Protein AF-A0AAF0Q1H0-F1 (afdb_monomer_lite)

Foldseek 3Di:
DCVVVVVVVVVVVVVVLVVLVVCLVCLVVVLVVQCVVCPVNDDPVVSVVVNVVSVVVVVVVVVVVVVVVVVVVVVVVVVVVVVVVVVVD

Structure (mmCIF, N/CA/C/O backbone):
data_AF-A0AAF0Q1H0-F1
#
_entry.id   AF-A0AAF0Q1H0-F1
#
loop_
_atom_site.group_PDB
_atom_site.id
_atom_site.type_symbol
_atom_site.label_atom_id
_atom_site.label_alt_id
_atom_site.label_comp_id
_atom_site.label_asym_id
_atom_site.label_entity_id
_atom_site.label_seq_id
_atom_site.pdbx_PDB_ins_code
_atom_site.Cartn_x
_atom_site.Cartn_y
_atom_site.Cartn_z
_atom_site.occupancy
_atom_site.B_iso_or_equiv
_atom_site.auth_seq_id
_atom_site.auth_comp_id
_atom_site.auth_asym_id
_atom_site.auth_atom_id
_atom_site.pdbx_PDB_model_num
ATOM 1 N N . MET A 1 1 ? 9.181 -22.001 -24.728 1.00 45.84 1 MET A N 1
ATOM 2 C CA . MET A 1 1 ? 8.452 -20.716 -24.817 1.00 45.84 1 MET A CA 1
ATOM 3 C C . MET A 1 1 ? 7.392 -20.696 -23.720 1.00 45.84 1 MET A C 1
ATOM 5 O O . MET A 1 1 ? 6.390 -21.373 -23.867 1.00 45.84 1 MET A O 1
ATOM 9 N N . ASN A 1 2 ? 7.634 -20.003 -22.602 1.00 54.69 2 ASN A N 1
ATOM 10 C CA . ASN A 1 2 ? 6.712 -19.922 -21.449 1.00 54.69 2 ASN A CA 1
ATOM 11 C C . ASN A 1 2 ? 5.992 -18.559 -21.385 1.00 54.69 2 ASN A C 1
ATOM 13 O O . ASN A 1 2 ? 5.700 -18.038 -20.315 1.00 54.69 2 ASN A O 1
ATOM 17 N N . THR A 1 3 ? 5.711 -17.967 -22.545 1.00 61.16 3 THR A N 1
ATOM 18 C CA . THR A 1 3 ? 5.241 -16.579 -22.684 1.00 61.16 3 THR A CA 1
ATOM 19 C C . THR A 1 3 ? 3.833 -16.336 -22.134 1.00 61.16 3 THR A C 1
ATOM 21 O O . THR A 1 3 ? 3.491 -15.198 -21.823 1.00 61.16 3 THR A O 1
ATOM 24 N N . GLU A 1 4 ? 3.005 -17.373 -21.992 1.00 58.88 4 GLU A N 1
ATOM 25 C CA . GLU A 1 4 ? 1.668 -17.250 -21.394 1.00 58.88 4 GLU A CA 1
ATOM 26 C C . GLU A 1 4 ? 1.700 -17.228 -19.864 1.00 58.88 4 GLU A C 1
ATOM 28 O O . GLU A 1 4 ? 0.996 -16.422 -19.255 1.00 58.88 4 GLU A O 1
ATOM 33 N N . LYS A 1 5 ? 2.562 -18.050 -19.247 1.00 62.22 5 LYS A N 1
ATOM 34 C CA . LYS A 1 5 ? 2.721 -18.107 -17.785 1.00 62.22 5 LYS A CA 1
ATOM 35 C C . LYS A 1 5 ? 3.240 -16.777 -17.234 1.00 62.22 5 LYS A C 1
ATOM 37 O O . LYS A 1 5 ? 2.696 -16.270 -16.251 1.00 62.22 5 LYS A O 1
ATOM 42 N N . ASP A 1 6 ? 4.205 -16.170 -17.923 1.00 60.25 6 ASP A N 1
ATOM 43 C CA . ASP A 1 6 ? 4.760 -14.866 -17.545 1.00 60.25 6 ASP A CA 1
ATOM 44 C C . ASP A 1 6 ? 3.705 -13.748 -17.622 1.00 60.25 6 ASP A C 1
ATOM 46 O O . ASP A 1 6 ? 3.555 -12.971 -16.679 1.00 60.25 6 ASP A O 1
ATOM 50 N N . LYS A 1 7 ? 2.868 -13.726 -18.671 1.00 64.88 7 LYS A N 1
ATOM 51 C CA . LYS A 1 7 ? 1.771 -12.746 -18.806 1.00 64.88 7 LYS A CA 1
ATOM 52 C C . LYS A 1 7 ? 0.697 -12.892 -17.724 1.00 64.88 7 LYS A C 1
ATOM 54 O O . LYS A 1 7 ? 0.107 -11.897 -17.300 1.00 64.88 7 LYS A O 1
ATOM 59 N N . THR A 1 8 ? 0.396 -14.116 -17.286 1.00 63.88 8 THR A N 1
ATOM 60 C CA . THR A 1 8 ? -0.570 -14.345 -16.197 1.00 63.88 8 THR A CA 1
ATOM 61 C C . THR A 1 8 ? -0.041 -13.905 -14.831 1.00 63.88 8 THR A C 1
ATOM 63 O O . THR A 1 8 ? -0.806 -13.355 -14.037 1.00 63.88 8 THR A O 1
ATOM 66 N N . LEU A 1 9 ? 1.259 -14.086 -14.579 1.00 63.38 9 LEU A N 1
ATOM 67 C CA . LEU A 1 9 ? 1.941 -13.614 -13.369 1.00 63.38 9 LEU A CA 1
ATOM 68 C C . LEU A 1 9 ? 1.999 -12.083 -13.309 1.00 63.38 9 LEU A C 1
ATOM 70 O O . LEU A 1 9 ? 1.731 -11.489 -12.269 1.00 63.38 9 LEU A O 1
ATOM 74 N N . GLU A 1 10 ? 2.268 -11.432 -14.436 1.00 67.44 10 GLU A N 1
ATOM 75 C CA . GLU A 1 10 ? 2.319 -9.971 -14.517 1.00 67.44 10 GLU A CA 1
ATOM 76 C C . GLU A 1 10 ? 0.941 -9.330 -14.260 1.00 67.44 10 GLU A C 1
ATOM 78 O O . GLU A 1 10 ? 0.811 -8.363 -13.503 1.00 67.44 10 GLU A O 1
ATOM 83 N N . LYS A 1 11 ? -0.130 -9.919 -14.813 1.00 71.31 11 LYS A N 1
ATOM 84 C CA . LYS A 1 11 ? -1.507 -9.478 -14.541 1.00 71.31 11 LYS A CA 1
ATOM 85 C C . LYS A 1 11 ? -1.892 -9.656 -13.075 1.00 71.31 11 LYS A C 1
ATOM 87 O O . LYS A 1 11 ? -2.487 -8.749 -12.496 1.00 71.31 11 LYS A O 1
ATOM 92 N N . SER A 1 12 ? -1.582 -10.799 -12.461 1.00 71.81 12 SER A N 1
ATOM 93 C CA . SER A 1 12 ? -1.939 -11.049 -11.058 1.00 71.81 12 SER A CA 1
ATOM 94 C C . SER A 1 12 ? -1.225 -10.078 -10.114 1.00 71.81 12 SER A C 1
ATOM 96 O O . SER A 1 12 ? -1.857 -9.531 -9.210 1.00 71.81 12 SER A O 1
ATOM 98 N N . GLN A 1 13 ? 0.042 -9.759 -10.388 1.00 73.88 13 GLN A N 1
ATOM 99 C CA . GLN A 1 13 ? 0.793 -8.725 -9.676 1.00 73.88 13 GLN A CA 1
ATOM 100 C C . GLN A 1 13 ? 0.165 -7.335 -9.843 1.00 73.88 13 GLN A C 1
ATOM 102 O O . GLN A 1 13 ? -0.037 -6.633 -8.852 1.00 73.88 13 GLN A O 1
ATOM 107 N N . GLN A 1 14 ? -0.237 -6.947 -11.059 1.00 77.94 14 GLN A N 1
ATOM 108 C CA . GLN A 1 14 ? -0.958 -5.685 -11.284 1.00 77.94 14 GLN A CA 1
ATOM 109 C C . GLN A 1 14 ? -2.300 -5.626 -10.542 1.00 77.94 14 GLN A C 1
ATOM 111 O O . GLN A 1 14 ? -2.662 -4.582 -9.992 1.00 77.94 14 GLN A O 1
ATOM 116 N N . HIS A 1 15 ? -3.045 -6.731 -10.501 1.00 79.50 15 HIS A N 1
ATOM 117 C CA . HIS A 1 15 ? -4.293 -6.813 -9.745 1.00 79.50 15 HIS A CA 1
ATOM 118 C C . HIS A 1 15 ? -4.059 -6.664 -8.236 1.00 79.50 15 HIS A C 1
ATOM 120 O O . HIS A 1 15 ? -4.811 -5.937 -7.583 1.00 79.50 15 HIS A O 1
ATOM 126 N N . LEU A 1 16 ? -3.003 -7.278 -7.694 1.00 76.50 16 LEU A N 1
ATOM 127 C CA . LEU A 1 16 ? -2.607 -7.146 -6.287 1.00 76.50 16 LEU A CA 1
ATOM 128 C C . LEU A 1 16 ? -2.220 -5.702 -5.937 1.00 76.50 16 LEU A C 1
ATOM 130 O O . LEU A 1 16 ? -2.775 -5.138 -4.993 1.00 76.50 16 LEU A O 1
ATOM 134 N N . LEU A 1 17 ? -1.374 -5.074 -6.758 1.00 73.38 17 LEU A N 1
ATOM 135 C CA . LEU A 1 17 ? -0.991 -3.659 -6.652 1.00 73.38 17 LEU A CA 1
ATOM 136 C C . LEU A 1 17 ? -2.218 -2.740 -6.643 1.00 73.38 17 LEU A C 1
ATOM 138 O O . LEU A 1 17 ? -2.371 -1.845 -5.806 1.00 73.38 17 LEU A O 1
ATOM 142 N N . ARG A 1 18 ? -3.142 -2.967 -7.582 1.00 81.25 18 ARG A N 1
ATOM 143 C CA . ARG A 1 18 ? -4.374 -2.182 -7.694 1.00 81.25 18 ARG A CA 1
ATOM 144 C C . ARG A 1 18 ? -5.275 -2.367 -6.476 1.00 81.25 18 ARG A C 1
ATOM 146 O O . ARG A 1 18 ? -5.829 -1.384 -5.982 1.00 81.25 18 ARG A O 1
ATOM 153 N N . ALA A 1 19 ? -5.405 -3.594 -5.978 1.00 82.81 19 ALA A N 1
ATOM 154 C CA . ALA A 1 19 ? -6.182 -3.892 -4.782 1.00 82.81 19 ALA A CA 1
ATOM 155 C C . ALA A 1 19 ? -5.579 -3.228 -3.532 1.00 82.81 19 ALA A C 1
ATOM 157 O O . ALA A 1 19 ? -6.319 -2.644 -2.740 1.00 82.81 19 ALA A O 1
ATOM 158 N N . ALA A 1 20 ? -4.252 -3.252 -3.378 1.00 78.88 20 ALA A N 1
ATOM 159 C CA . ALA A 1 20 ? -3.546 -2.584 -2.285 1.00 78.88 20 ALA A CA 1
ATOM 160 C C . ALA A 1 20 ? -3.748 -1.058 -2.320 1.00 78.88 20 ALA A C 1
ATOM 162 O O . ALA A 1 20 ? -4.125 -0.452 -1.312 1.00 78.88 20 ALA A O 1
ATOM 163 N N . MET A 1 21 ? -3.608 -0.435 -3.497 1.00 81.56 21 MET A N 1
ATOM 164 C CA . MET A 1 21 ? -3.879 0.997 -3.676 1.00 81.56 21 MET A CA 1
ATOM 165 C C . MET A 1 21 ? -5.323 1.373 -3.323 1.00 81.56 21 MET A C 1
ATOM 167 O O . MET A 1 21 ? -5.550 2.390 -2.663 1.00 81.56 21 MET A O 1
ATOM 171 N N . LEU A 1 22 ? -6.298 0.562 -3.746 1.00 84.62 22 LEU A N 1
ATOM 172 C CA . LEU A 1 22 ? -7.708 0.780 -3.424 1.00 84.62 22 LEU A CA 1
ATOM 173 C C . LEU A 1 22 ? -7.966 0.642 -1.920 1.00 84.62 22 LEU A C 1
ATOM 175 O O . LEU A 1 22 ? -8.579 1.537 -1.340 1.00 84.62 22 LEU A O 1
ATOM 179 N N . LYS A 1 23 ? -7.440 -0.405 -1.269 1.00 83.88 23 LYS A N 1
ATOM 180 C CA . LYS A 1 23 ? -7.564 -0.589 0.188 1.00 83.88 23 LYS A CA 1
ATOM 181 C C . LYS A 1 23 ? -7.071 0.628 0.961 1.00 83.88 23 LYS A C 1
ATOM 183 O O . LYS A 1 23 ? -7.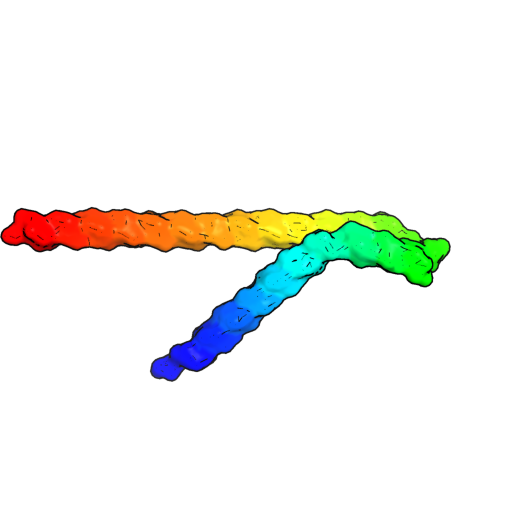756 1.061 1.877 1.00 83.88 23 LYS A O 1
ATOM 188 N N . LYS A 1 24 ? -5.951 1.237 0.559 1.00 77.31 24 LYS A N 1
ATOM 189 C CA . LYS A 1 24 ? -5.478 2.477 1.189 1.00 77.31 24 LYS A CA 1
ATOM 190 C C . LYS A 1 24 ? -6.379 3.672 0.885 1.00 77.31 24 LYS A C 1
ATOM 192 O O . LYS A 1 24 ? -6.728 4.413 1.798 1.00 77.31 24 LYS A O 1
ATOM 197 N N . ARG A 1 25 ? -6.760 3.881 -0.383 1.00 84.00 25 ARG A N 1
ATOM 198 C CA . ARG A 1 25 ? -7.605 5.026 -0.783 1.00 84.00 25 ARG A CA 1
ATOM 199 C C . ARG A 1 25 ? -8.905 5.073 0.019 1.00 84.00 25 ARG A C 1
ATOM 201 O O . ARG A 1 25 ? -9.385 6.156 0.335 1.00 84.00 25 ARG A O 1
ATOM 208 N N . TYR A 1 26 ? -9.424 3.900 0.367 1.00 88.19 26 TYR A N 1
ATOM 209 C CA . TYR A 1 26 ? -10.633 3.740 1.159 1.00 88.19 26 TYR A CA 1
ATOM 210 C C . TYR A 1 26 ? -10.372 3.355 2.622 1.00 88.19 26 TYR A C 1
ATOM 212 O O . TYR A 1 26 ? -11.340 3.136 3.338 1.00 88.19 26 TYR A O 1
ATOM 220 N N . ALA A 1 27 ? -9.124 3.323 3.110 1.00 87.06 27 ALA A N 1
ATOM 221 C CA . ALA A 1 27 ? -8.801 2.861 4.466 1.00 87.06 27 ALA A CA 1
ATOM 222 C C . ALA A 1 27 ? -9.556 3.655 5.536 1.00 87.06 27 ALA A C 1
ATOM 224 O O . ALA A 1 27 ? -10.158 3.072 6.427 1.00 87.06 27 ALA A O 1
ATOM 225 N N . HIS A 1 28 ? -9.611 4.979 5.390 1.00 86.06 28 HIS A N 1
ATOM 226 C CA . HIS A 1 28 ? -10.382 5.853 6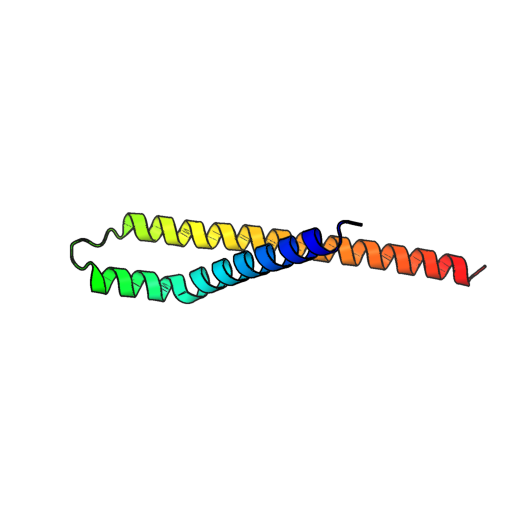.276 1.00 86.06 28 HIS A CA 1
ATOM 227 C C . HIS A 1 28 ? -11.876 5.520 6.299 1.00 86.06 28 HIS A C 1
ATOM 229 O O . HIS A 1 28 ? -12.499 5.502 7.356 1.00 86.06 28 HIS A O 1
ATOM 235 N N . ILE A 1 29 ? -12.452 5.245 5.126 1.00 89.88 29 ILE A N 1
ATOM 236 C CA . ILE A 1 29 ? -13.868 4.888 4.995 1.00 89.88 29 ILE A CA 1
ATOM 237 C C . ILE A 1 29 ? -14.108 3.513 5.619 1.00 89.88 29 ILE A C 1
ATOM 239 O O . ILE A 1 29 ? -15.042 3.367 6.392 1.00 89.88 29 ILE A O 1
ATOM 243 N N . ILE A 1 30 ? -13.226 2.544 5.366 1.00 88.62 30 ILE A N 1
ATOM 244 C CA . ILE A 1 30 ? -13.281 1.200 5.952 1.00 88.62 30 ILE A CA 1
ATOM 245 C C . ILE A 1 30 ? -13.234 1.279 7.481 1.00 88.62 30 ILE A C 1
ATOM 247 O O . ILE A 1 30 ? -14.090 0.699 8.138 1.00 88.62 30 ILE A O 1
ATOM 251 N N . VAL A 1 31 ? -12.291 2.044 8.037 1.00 89.25 31 VAL A N 1
ATOM 252 C CA . VAL A 1 31 ? -12.133 2.242 9.484 1.00 89.25 31 VAL A CA 1
ATOM 253 C C . VAL A 1 31 ? -13.392 2.864 10.091 1.00 89.25 31 VAL A C 1
ATOM 255 O O . VAL A 1 31 ? -13.932 2.335 11.058 1.00 89.25 31 VAL A O 1
ATOM 258 N N . LYS A 1 32 ? -13.918 3.937 9.487 1.00 90.50 32 LYS A N 1
ATOM 259 C CA . LYS A 1 32 ? -15.159 4.580 9.946 1.00 90.50 32 LYS A CA 1
ATOM 260 C C . LYS A 1 32 ? -16.370 3.656 9.864 1.00 90.50 32 LYS A C 1
ATOM 262 O O . LYS A 1 32 ? -17.168 3.617 10.793 1.00 90.50 32 L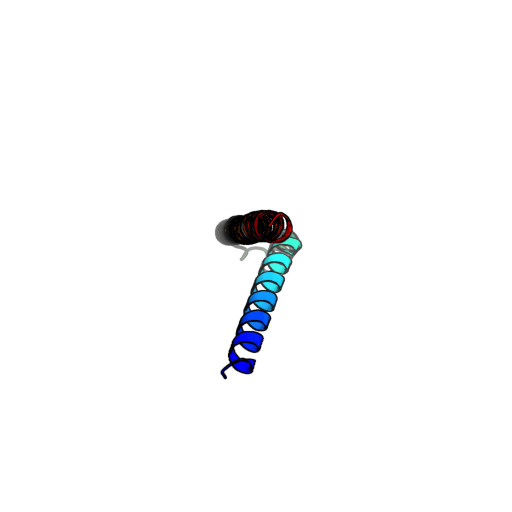YS A O 1
ATOM 267 N N . SER A 1 33 ? -16.505 2.908 8.773 1.00 90.56 33 SER A N 1
ATOM 268 C CA . SER A 1 33 ? -17.589 1.941 8.612 1.00 90.56 33 SER A CA 1
ATOM 269 C C . SER A 1 33 ? -17.478 0.806 9.628 1.00 90.56 33 SER A C 1
ATOM 271 O O . SER A 1 33 ? -18.483 0.405 10.200 1.00 90.56 33 SER A O 1
ATOM 273 N N . GLN A 1 34 ? -16.270 0.318 9.912 1.00 89.56 34 GLN A N 1
ATOM 274 C CA . GLN A 1 34 ? -16.054 -0.708 10.934 1.00 89.56 34 GLN A CA 1
ATOM 275 C C . GLN A 1 34 ? -16.362 -0.188 12.335 1.00 89.56 34 GLN A C 1
ATOM 277 O O . GLN A 1 34 ? -16.987 -0.905 13.108 1.00 89.56 34 GLN A O 1
ATOM 282 N N . GLN A 1 35 ? -16.006 1.059 12.639 1.00 91.69 35 GLN A N 1
ATOM 283 C CA . GLN A 1 35 ? -16.389 1.706 13.890 1.00 91.69 35 GLN A CA 1
ATOM 284 C C . GLN A 1 35 ? -17.913 1.822 14.028 1.00 91.69 35 GLN A C 1
ATOM 286 O O . GLN A 1 35 ? -18.453 1.543 15.092 1.00 91.69 35 GLN A O 1
ATOM 291 N N . GLN A 1 36 ? -18.620 2.166 12.947 1.00 93.06 36 GLN A N 1
ATOM 292 C CA . GLN A 1 36 ? -20.086 2.235 12.943 1.00 93.06 36 GLN A CA 1
ATOM 293 C C . GLN A 1 36 ? -20.759 0.868 13.112 1.00 93.06 36 GLN A C 1
ATOM 295 O O . GLN A 1 36 ? -21.779 0.779 13.785 1.00 93.06 36 GLN A O 1
ATOM 300 N N . VAL A 1 37 ? -20.214 -0.187 12.499 1.00 92.69 37 VAL A N 1
ATOM 301 C CA . VAL A 1 37 ? -20.796 -1.539 12.551 1.00 92.69 37 VAL A CA 1
ATOM 302 C C . VAL A 1 37 ? -20.508 -2.233 13.882 1.00 92.69 37 VAL A C 1
ATOM 304 O O . VAL A 1 37 ? -21.372 -2.932 14.400 1.00 92.69 37 VAL A O 1
ATOM 307 N N . LEU A 1 38 ? -19.296 -2.073 14.421 1.00 90.69 38 LEU A N 1
ATOM 308 C CA . LEU A 1 38 ? -18.860 -2.769 15.634 1.00 90.69 38 LEU A CA 1
ATOM 309 C C . LEU A 1 38 ? -19.213 -2.014 16.920 1.00 90.69 38 LEU A C 1
ATOM 311 O O . LEU A 1 38 ? -19.291 -2.650 17.969 1.00 90.69 38 LEU A O 1
ATOM 315 N N . GLY A 1 39 ? -19.433 -0.696 16.855 1.00 89.94 39 GLY A N 1
ATOM 316 C CA . GLY A 1 39 ? -19.797 0.119 18.016 1.00 89.94 39 GLY A CA 1
ATOM 317 C C . GLY A 1 39 ? -18.813 -0.076 19.170 1.00 89.94 39 GLY A C 1
ATOM 318 O O . GLY A 1 39 ? -17.612 0.127 19.003 1.00 89.94 39 GLY A O 1
ATOM 319 N N . ASP A 1 40 ? -19.312 -0.539 20.315 1.00 90.81 40 ASP A N 1
ATOM 320 C CA . ASP A 1 40 ? -18.518 -0.763 21.531 1.00 90.81 40 ASP A CA 1
ATOM 321 C C . ASP A 1 40 ? -17.487 -1.899 21.397 1.00 90.81 40 ASP A C 1
ATOM 323 O O . ASP A 1 40 ? -16.485 -1.920 22.108 1.00 90.81 40 ASP A O 1
ATOM 327 N N . ALA A 1 41 ? -17.684 -2.828 20.456 1.00 91.06 41 ALA A N 1
ATOM 328 C CA . ALA A 1 41 ? -16.731 -3.903 20.168 1.00 91.06 41 ALA A CA 1
ATOM 329 C C . ALA A 1 41 ? -15.582 -3.458 19.239 1.00 91.06 41 ALA A C 1
ATOM 331 O O . ALA A 1 41 ? -14.743 -4.272 18.840 1.00 91.06 41 ALA A O 1
ATOM 332 N N . TYR A 1 42 ? -15.541 -2.183 18.842 1.00 90.25 42 TYR A N 1
ATOM 333 C CA . TYR A 1 42 ? -14.523 -1.657 17.943 1.00 90.25 42 TYR A CA 1
ATOM 334 C C . TYR A 1 42 ? -13.165 -1.495 18.643 1.00 90.25 42 TYR A C 1
ATOM 336 O O . TYR A 1 42 ? -12.981 -0.646 19.514 1.00 90.25 42 TYR A O 1
ATOM 344 N N . ASN A 1 43 ? -12.170 -2.265 18.196 1.00 91.69 43 ASN A N 1
ATOM 345 C CA . ASN A 1 43 ? -10.796 -2.125 18.668 1.00 91.69 43 ASN A CA 1
ATOM 346 C C . ASN A 1 43 ? -10.026 -1.080 17.843 1.00 91.69 43 ASN A C 1
ATOM 348 O O . ASN A 1 43 ? -9.456 -1.373 16.785 1.00 91.69 43 ASN A O 1
ATOM 352 N N . GLU A 1 44 ? -9.987 0.151 18.352 1.00 88.62 44 GLU A N 1
ATOM 353 C CA . GLU A 1 44 ? -9.313 1.270 17.692 1.00 88.62 44 GLU A CA 1
ATOM 354 C C . GLU A 1 44 ? -7.803 1.043 17.525 1.00 88.62 44 GLU A C 1
ATOM 356 O O . GLU A 1 44 ? -7.223 1.411 16.499 1.00 88.62 44 GLU A O 1
ATOM 361 N N . GLU A 1 45 ? -7.154 0.415 18.505 1.00 90.56 45 GLU A N 1
ATOM 362 C CA . GLU A 1 45 ? -5.709 0.195 18.484 1.00 90.56 45 GLU A CA 1
ATOM 363 C C . GLU A 1 45 ? -5.310 -0.805 17.390 1.00 90.56 45 GLU A C 1
ATOM 365 O O . GLU A 1 45 ? -4.348 -0.590 16.645 1.00 90.56 45 GLU A O 1
ATOM 370 N N . GLU A 1 46 ? -6.085 -1.878 17.237 1.00 90.00 46 GLU A N 1
ATOM 371 C CA . GLU A 1 46 ? -5.869 -2.877 16.190 1.00 90.00 46 GLU A CA 1
ATOM 372 C C . GLU A 1 46 ? -6.082 -2.283 14.788 1.00 90.00 46 GLU A C 1
ATOM 374 O O . GLU A 1 46 ? -5.307 -2.533 13.859 1.00 90.00 46 GLU A O 1
ATOM 379 N N . MET A 1 47 ? -7.102 -1.440 14.636 1.00 88.06 47 MET A N 1
ATOM 380 C CA . MET A 1 47 ? -7.417 -0.766 13.375 1.00 88.06 47 MET A CA 1
ATOM 381 C C . MET A 1 47 ? -6.356 0.264 12.991 1.00 88.06 47 MET A C 1
ATOM 383 O O . MET A 1 47 ? -5.936 0.312 11.832 1.00 88.06 47 MET A O 1
ATOM 387 N N . LYS A 1 48 ? -5.844 1.030 13.962 1.00 88.00 48 LYS A N 1
ATOM 388 C CA . LYS A 1 48 ? -4.703 1.936 13.762 1.00 88.00 48 LYS A CA 1
ATOM 389 C C . LYS A 1 48 ? -3.461 1.175 13.296 1.00 88.00 48 LYS A C 1
ATOM 391 O O . LYS A 1 48 ? -2.827 1.593 12.325 1.00 88.00 48 LYS A O 1
ATOM 396 N N . LYS A 1 49 ? -3.152 0.024 13.908 1.00 90.62 49 LYS A N 1
ATOM 397 C CA . LYS A 1 49 ? -2.039 -0.849 13.485 1.00 90.62 49 LYS A CA 1
ATOM 398 C C . LYS A 1 49 ? -2.228 -1.359 12.051 1.00 90.62 49 LYS A C 1
ATOM 400 O O . LYS A 1 49 ? -1.298 -1.274 11.249 1.00 90.62 49 LYS A O 1
ATOM 405 N N . LYS A 1 50 ? -3.434 -1.822 11.697 1.00 87.88 50 LYS A N 1
ATOM 406 C CA . LYS A 1 50 ? -3.773 -2.262 10.328 1.00 87.88 50 LYS A CA 1
ATOM 407 C C . LYS A 1 50 ? -3.621 -1.135 9.303 1.00 87.88 50 LYS A C 1
ATOM 409 O O . LYS A 1 50 ? -2.996 -1.343 8.265 1.00 87.88 50 LYS A O 1
ATOM 414 N N . SER A 1 51 ? -4.119 0.061 9.615 1.00 85.19 51 SER A N 1
ATOM 415 C CA . SER A 1 51 ? -3.994 1.231 8.740 1.00 85.19 51 SER A CA 1
ATOM 416 C C . SER A 1 51 ? -2.532 1.630 8.520 1.00 85.19 51 SER A C 1
ATOM 418 O O . SER A 1 51 ? -2.116 1.842 7.382 1.00 85.19 51 SER A O 1
ATOM 420 N N . ALA A 1 52 ? -1.728 1.675 9.586 1.00 87.50 52 ALA A N 1
ATOM 421 C CA . ALA A 1 52 ? -0.305 1.999 9.492 1.00 87.50 52 ALA A CA 1
ATOM 422 C C . ALA A 1 52 ? 0.473 0.963 8.661 1.00 87.50 52 ALA A C 1
ATOM 424 O O . ALA A 1 52 ? 1.353 1.314 7.872 1.00 87.50 52 ALA A O 1
ATOM 425 N N . TRP A 1 53 ? 0.124 -0.320 8.795 1.00 88.25 53 TRP A N 1
ATOM 426 C CA . TRP A 1 53 ? 0.717 -1.386 7.992 1.00 88.25 53 TRP A CA 1
ATOM 427 C C . TRP A 1 53 ? 0.392 -1.239 6.496 1.00 88.25 53 TRP A C 1
ATOM 429 O O . TRP A 1 53 ? 1.299 -1.341 5.666 1.00 88.25 53 TRP A O 1
ATOM 439 N N . TRP A 1 54 ? -0.859 -0.912 6.139 1.00 83.31 54 TRP A N 1
ATOM 440 C CA . TRP A 1 54 ? -1.238 -0.620 4.746 1.00 83.31 54 TRP A CA 1
ATOM 441 C C . TRP A 1 54 ? -0.481 0.581 4.172 1.00 83.31 54 TRP A C 1
ATOM 443 O O . TRP A 1 54 ? -0.071 0.563 3.008 1.00 83.31 54 TRP A O 1
ATOM 453 N N . ASP A 1 55 ? -0.249 1.613 4.982 1.00 82.38 55 ASP A N 1
ATOM 454 C CA . ASP A 1 55 ? 0.529 2.775 4.564 1.00 82.38 55 ASP A CA 1
ATOM 455 C C . ASP A 1 55 ? 1.992 2.436 4.281 1.00 82.38 55 ASP A C 1
ATOM 457 O O . ASP A 1 55 ? 2.536 2.896 3.270 1.00 82.38 55 ASP A O 1
ATOM 461 N N . LYS A 1 56 ? 2.608 1.609 5.133 1.00 86.44 56 LYS A N 1
ATOM 462 C CA . LYS A 1 56 ? 3.992 1.155 4.969 1.00 86.44 56 LYS A CA 1
ATOM 463 C C . LYS A 1 56 ? 4.169 0.322 3.698 1.00 86.44 56 LYS A C 1
ATOM 465 O O . LYS A 1 56 ? 5.059 0.621 2.903 1.00 86.44 56 LYS A O 1
ATOM 470 N N . GLN A 1 57 ? 3.282 -0.648 3.469 1.00 81.56 57 GLN A N 1
ATOM 471 C CA . GLN A 1 57 ? 3.293 -1.485 2.264 1.00 81.56 57 GLN A CA 1
ATOM 472 C C . GLN A 1 57 ? 3.236 -0.644 0.982 1.00 81.56 57 GLN A C 1
ATOM 474 O O . GLN A 1 57 ? 4.015 -0.871 0.059 1.00 81.56 57 GLN A O 1
ATOM 479 N N . LEU A 1 58 ? 2.401 0.403 0.944 1.00 75.94 58 LEU A N 1
ATOM 480 C CA . LEU A 1 58 ? 2.339 1.265 -0.236 1.00 75.94 58 LEU A CA 1
ATOM 481 C C . LEU A 1 58 ? 3.621 2.081 -0.451 1.00 75.94 58 LEU A C 1
ATOM 483 O O . LEU A 1 58 ? 4.008 2.319 -1.597 1.00 75.94 58 LEU A O 1
ATOM 487 N N . GLN A 1 59 ? 4.250 2.581 0.615 1.00 81.31 59 GLN A N 1
ATOM 488 C CA . GLN A 1 59 ? 5.499 3.338 0.475 1.00 81.31 59 GLN A CA 1
ATOM 489 C C . GLN A 1 59 ? 6.605 2.462 -0.117 1.00 81.31 59 GLN A C 1
ATOM 491 O O . GLN A 1 59 ? 7.324 2.905 -1.015 1.00 81.31 59 GLN A O 1
ATOM 496 N N . GLU A 1 60 ? 6.688 1.209 0.325 1.00 81.12 60 GLU A N 1
ATOM 497 C CA . GLU A 1 60 ? 7.616 0.213 -0.213 1.00 81.12 60 GLU A CA 1
ATOM 498 C C . GLU A 1 60 ? 7.317 -0.093 -1.691 1.00 81.12 60 GLU A C 1
ATOM 500 O O . GLU A 1 60 ? 8.221 -0.024 -2.525 1.00 81.12 60 GLU A O 1
ATOM 505 N N . GLU A 1 61 ? 6.053 -0.318 -2.059 1.00 76.00 61 GLU A N 1
ATOM 506 C CA . GLU A 1 61 ? 5.649 -0.547 -3.456 1.00 76.00 61 GLU A CA 1
ATOM 507 C C . GLU A 1 61 ? 5.927 0.657 -4.364 1.00 76.00 61 GLU A C 1
ATOM 509 O O . GLU A 1 61 ? 6.466 0.506 -5.462 1.00 76.00 61 GLU A O 1
ATOM 514 N N . LYS A 1 62 ? 5.624 1.880 -3.910 1.00 75.88 62 LYS A N 1
ATOM 515 C CA . LYS A 1 62 ? 5.944 3.111 -4.651 1.00 75.88 62 LYS A CA 1
ATOM 516 C C . LYS A 1 62 ? 7.446 3.279 -4.841 1.00 75.88 62 LYS A C 1
ATOM 518 O O . LYS A 1 62 ? 7.880 3.682 -5.925 1.00 75.88 62 LYS A O 1
ATOM 523 N N . ALA A 1 63 ? 8.234 2.996 -3.806 1.00 79.62 63 ALA A N 1
ATOM 524 C CA . ALA A 1 63 ? 9.686 3.054 -3.876 1.00 79.62 63 ALA A CA 1
ATOM 525 C 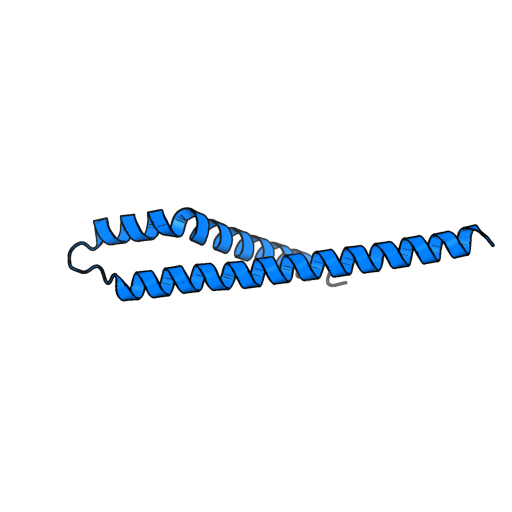C . ALA A 1 63 ? 10.232 2.017 -4.867 1.00 79.62 63 ALA A C 1
ATOM 527 O O . ALA A 1 63 ? 11.080 2.356 -5.693 1.00 79.62 63 ALA A O 1
ATOM 528 N N . ASN A 1 64 ? 9.704 0.794 -4.847 1.00 75.75 64 ASN A N 1
ATOM 529 C CA . ASN A 1 64 ? 10.082 -0.266 -5.779 1.00 75.75 64 ASN A CA 1
ATOM 530 C C . ASN A 1 64 ? 9.710 0.086 -7.225 1.00 75.75 64 ASN A C 1
ATOM 532 O O . ASN A 1 64 ? 10.582 0.074 -8.091 1.00 75.75 64 ASN A O 1
ATOM 536 N N . SER A 1 65 ? 8.478 0.540 -7.467 1.00 74.56 65 SER A N 1
ATOM 537 C CA . SER A 1 65 ? 8.037 1.008 -8.789 1.00 74.56 65 SER A CA 1
ATOM 538 C C . SER A 1 65 ? 8.886 2.176 -9.309 1.00 74.56 65 SER A C 1
ATOM 540 O O . SER A 1 65 ? 9.191 2.269 -10.500 1.00 74.56 65 SER A O 1
ATOM 542 N N . LYS A 1 66 ? 9.311 3.094 -8.430 1.00 79.88 66 LYS A N 1
ATOM 543 C CA . LYS A 1 66 ? 10.225 4.180 -8.812 1.00 79.88 66 LYS A CA 1
ATOM 544 C C . LYS A 1 66 ? 11.605 3.643 -9.205 1.00 79.88 66 LYS A C 1
ATOM 546 O O . LYS A 1 66 ? 12.106 4.030 -10.256 1.00 79.88 66 LYS A O 1
ATOM 551 N N . ARG A 1 67 ? 12.177 2.739 -8.404 1.00 81.81 67 ARG A N 1
ATOM 552 C CA . ARG A 1 67 ? 13.478 2.104 -8.678 1.00 81.81 67 ARG A CA 1
ATOM 553 C C . ARG A 1 67 ? 13.486 1.359 -10.009 1.00 81.81 67 ARG A C 1
ATOM 555 O O . ARG A 1 67 ? 14.475 1.427 -10.729 1.00 81.81 67 ARG A O 1
ATOM 562 N N . GLU A 1 68 ? 12.404 0.662 -10.331 1.00 79.00 68 GLU A N 1
ATOM 563 C CA . GLU A 1 68 ? 12.265 -0.088 -11.580 1.00 79.00 68 GLU A CA 1
ATOM 564 C C . GLU A 1 68 ? 12.269 0.842 -12.799 1.00 79.00 68 GLU A C 1
ATOM 566 O O . GLU A 1 68 ? 13.139 0.722 -13.659 1.00 79.00 68 GLU A O 1
ATOM 571 N N . ARG A 1 69 ? 11.442 1.895 -12.786 1.00 80.94 69 ARG A N 1
ATOM 572 C CA . ARG A 1 69 ? 11.454 2.922 -13.845 1.00 80.94 69 ARG A CA 1
ATOM 573 C C . ARG A 1 69 ? 12.813 3.601 -14.017 1.00 80.94 69 ARG A C 1
ATOM 575 O O . ARG A 1 69 ? 13.184 3.967 -15.132 1.00 80.94 69 ARG A O 1
ATOM 582 N N . ASP A 1 70 ? 13.552 3.812 -12.930 1.00 88.31 70 ASP A N 1
ATOM 583 C CA . ASP A 1 70 ? 14.884 4.416 -12.997 1.00 88.31 70 ASP A CA 1
ATOM 584 C C . ASP A 1 70 ? 15.908 3.479 -13.663 1.00 88.31 70 ASP A C 1
ATOM 586 O O . ASP A 1 70 ? 16.759 3.952 -14.427 1.00 88.31 70 ASP A O 1
ATOM 590 N N . LYS A 1 71 ? 15.802 2.158 -13.448 1.00 88.56 71 LYS A N 1
ATOM 591 C CA . LYS A 1 71 ? 16.607 1.157 -14.170 1.00 88.56 71 LYS A CA 1
ATOM 592 C C . LYS A 1 71 ? 16.300 1.184 -15.664 1.00 88.56 71 LYS A C 1
ATOM 594 O O . LYS A 1 71 ? 17.237 1.288 -16.455 1.00 88.56 71 LYS A O 1
ATOM 599 N N . ASP A 1 72 ? 15.023 1.195 -16.037 1.00 88.56 72 ASP A N 1
ATOM 600 C CA . ASP A 1 72 ? 14.603 1.223 -17.443 1.00 88.56 72 ASP A CA 1
ATOM 601 C C . ASP A 1 72 ? 15.098 2.483 -18.154 1.00 88.56 72 ASP A C 1
ATOM 603 O O . ASP A 1 72 ? 15.672 2.418 -19.242 1.00 88.56 72 ASP A O 1
ATOM 607 N N . ARG A 1 73 ? 14.981 3.649 -17.505 1.00 91.12 73 ARG A N 1
ATOM 608 C CA . ARG A 1 73 ? 15.544 4.901 -18.037 1.00 91.12 73 ARG A CA 1
ATOM 609 C C . ARG A 1 73 ? 17.053 4.823 -18.220 1.00 91.12 73 ARG A C 1
ATOM 611 O O . ARG A 1 73 ? 17.572 5.358 -19.200 1.00 91.12 73 ARG A O 1
ATOM 618 N N . LYS A 1 74 ? 17.776 4.210 -17.278 1.00 93.75 74 LYS A N 1
ATOM 619 C CA . LYS A 1 74 ? 19.232 4.048 -17.381 1.00 93.75 74 LYS A CA 1
ATOM 620 C C . LYS A 1 74 ? 19.593 3.131 -18.551 1.00 93.75 74 LYS A C 1
ATOM 622 O O . LYS A 1 74 ? 20.469 3.492 -19.332 1.00 93.75 74 LYS A O 1
ATOM 627 N N . ALA A 1 75 ? 18.890 2.012 -18.707 1.00 92.50 75 ALA A N 1
ATOM 628 C CA . ALA A 1 75 ? 19.069 1.099 -19.831 1.00 92.50 75 ALA A CA 1
ATOM 629 C C . ALA A 1 75 ? 18.792 1.796 -21.174 1.00 92.50 75 ALA A C 1
ATOM 631 O O . ALA A 1 75 ? 19.629 1.746 -22.074 1.00 92.50 75 ALA A O 1
ATOM 632 N N . ALA A 1 76 ? 17.690 2.545 -21.279 1.00 92.56 76 ALA A N 1
ATOM 633 C CA . ALA A 1 76 ? 17.353 3.316 -22.474 1.00 92.56 76 ALA A CA 1
ATOM 634 C C . ALA A 1 76 ? 18.424 4.365 -22.816 1.00 92.56 76 ALA A C 1
ATOM 636 O O . ALA A 1 76 ? 18.822 4.495 -23.972 1.00 92.56 76 ALA A O 1
ATOM 637 N N . ARG A 1 77 ? 18.952 5.086 -21.815 1.00 93.81 77 ARG A N 1
ATOM 638 C CA . ARG A 1 77 ? 20.060 6.037 -22.018 1.00 93.81 77 ARG A CA 1
ATOM 639 C C . ARG A 1 77 ? 21.304 5.354 -22.582 1.00 93.81 77 ARG A C 1
ATOM 641 O O . ARG A 1 77 ? 21.898 5.881 -23.520 1.00 93.81 77 ARG A O 1
ATOM 648 N N . ILE A 1 78 ? 21.676 4.196 -22.036 1.00 93.56 78 ILE A N 1
ATOM 649 C CA . ILE A 1 78 ? 22.824 3.414 -22.512 1.00 93.56 78 ILE A CA 1
ATOM 650 C C . ILE A 1 78 ? 22.593 2.959 -23.959 1.00 93.56 78 ILE A C 1
ATOM 652 O O . ILE A 1 78 ? 23.474 3.151 -24.792 1.00 93.56 78 ILE A O 1
ATOM 656 N N . ALA A 1 79 ? 21.405 2.439 -24.280 1.00 92.00 79 ALA A N 1
ATOM 657 C CA . ALA A 1 79 ? 21.054 1.984 -25.627 1.00 92.00 79 ALA A CA 1
ATOM 658 C C . ALA A 1 79 ? 21.059 3.122 -26.666 1.00 92.00 79 ALA A C 1
ATOM 660 O O . ALA A 1 79 ? 21.548 2.959 -27.783 1.00 92.00 79 ALA A O 1
ATOM 661 N N . ILE A 1 80 ? 20.567 4.310 -26.300 1.00 92.25 80 ILE A N 1
ATOM 662 C CA . ILE A 1 80 ? 20.648 5.499 -27.162 1.00 92.25 80 ILE A CA 1
ATOM 663 C C . ILE A 1 80 ? 22.112 5.889 -27.388 1.00 92.25 80 ILE A C 1
ATOM 665 O O . ILE A 1 80 ? 22.499 6.230 -28.504 1.00 92.25 80 ILE A O 1
ATOM 669 N N . GLN A 1 81 ? 22.942 5.850 -26.343 1.00 91.44 81 GLN A N 1
ATOM 670 C CA . GLN A 1 81 ? 24.356 6.204 -26.449 1.00 91.44 81 GLN A CA 1
ATOM 671 C C . GLN A 1 81 ? 25.146 5.203 -27.303 1.00 91.44 81 GLN A C 1
ATOM 673 O O . GLN A 1 81 ? 25.978 5.630 -28.106 1.00 91.44 81 GLN A O 1
ATOM 678 N N . SER A 1 82 ? 24.891 3.899 -27.163 1.00 88.75 82 SER A N 1
ATOM 679 C CA . SER A 1 82 ? 25.514 2.876 -28.007 1.00 88.75 82 SER A CA 1
ATOM 680 C C . SER A 1 82 ? 25.083 3.027 -29.465 1.00 88.75 82 SER A C 1
ATOM 682 O O . SER A 1 82 ? 25.944 3.060 -30.338 1.00 88.75 82 SER A O 1
ATOM 684 N N . SER A 1 83 ? 23.789 3.252 -29.717 1.00 86.31 83 SER A N 1
ATOM 685 C CA . SER A 1 83 ? 23.251 3.483 -31.067 1.00 86.31 83 SER A CA 1
ATOM 686 C C . SER A 1 83 ? 23.847 4.734 -31.725 1.00 86.31 83 SER A C 1
ATOM 688 O O . SER A 1 83 ? 24.192 4.732 -32.901 1.00 86.31 83 SER A O 1
ATOM 690 N N . LYS A 1 84 ? 24.038 5.820 -30.965 1.00 85.88 84 LYS A N 1
ATOM 691 C CA . LYS A 1 84 ? 24.708 7.032 -31.471 1.00 85.88 84 LYS A CA 1
ATOM 692 C C . LYS A 1 84 ? 26.175 6.798 -31.835 1.00 85.88 84 LYS A C 1
ATOM 694 O O . LYS A 1 84 ? 26.677 7.467 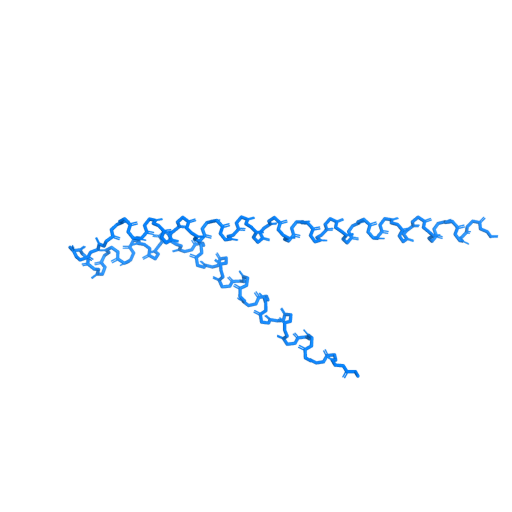-32.733 1.00 85.88 84 LYS A O 1
ATOM 699 N N . ARG A 1 85 ? 26.871 5.899 -31.128 1.00 74.31 85 ARG A N 1
ATOM 700 C CA . ARG A 1 85 ? 28.255 5.525 -31.457 1.00 74.31 85 ARG A CA 1
ATOM 701 C C . ARG A 1 85 ? 28.326 4.706 -32.739 1.00 74.31 85 ARG A C 1
ATOM 703 O O . ARG A 1 85 ? 29.220 4.954 -33.532 1.00 74.31 85 ARG A O 1
ATOM 710 N N . THR A 1 86 ? 27.394 3.781 -32.949 1.00 73.50 86 THR A N 1
ATOM 711 C CA . THR A 1 86 ? 27.387 2.926 -34.143 1.00 73.50 86 THR A CA 1
ATOM 712 C C . THR A 1 86 ? 26.948 3.653 -35.412 1.00 73.50 86 THR A C 1
ATOM 714 O O . THR A 1 86 ? 27.402 3.283 -36.478 1.00 73.50 86 THR A O 1
ATOM 717 N N . VAL A 1 87 ? 26.120 4.701 -35.319 1.00 72.06 87 VAL A N 1
ATOM 718 C CA . VAL A 1 87 ? 25.689 5.515 -36.481 1.00 72.06 87 VAL A CA 1
ATOM 719 C C . VAL A 1 87 ? 26.753 6.528 -36.944 1.00 72.06 87 VAL A C 1
ATOM 721 O O . VAL A 1 87 ? 26.659 7.068 -38.039 1.00 72.06 87 VAL A O 1
ATOM 724 N N . ARG A 1 88 ? 27.756 6.829 -36.109 1.00 59.81 88 ARG A N 1
ATOM 725 C CA . ARG A 1 88 ? 28.881 7.722 -36.457 1.00 59.81 88 ARG A CA 1
ATOM 726 C C . ARG A 1 88 ? 30.110 6.984 -37.014 1.00 59.81 88 ARG A C 1
ATOM 728 O O . ARG A 1 88 ? 31.130 7.638 -37.222 1.00 59.81 88 ARG A O 1
ATOM 735 N N . LEU A 1 89 ? 30.018 5.666 -37.195 1.00 51.34 89 LEU A N 1
ATOM 736 C CA . LEU A 1 89 ? 30.972 4.838 -37.941 1.00 51.34 89 LEU A CA 1
ATOM 737 C C 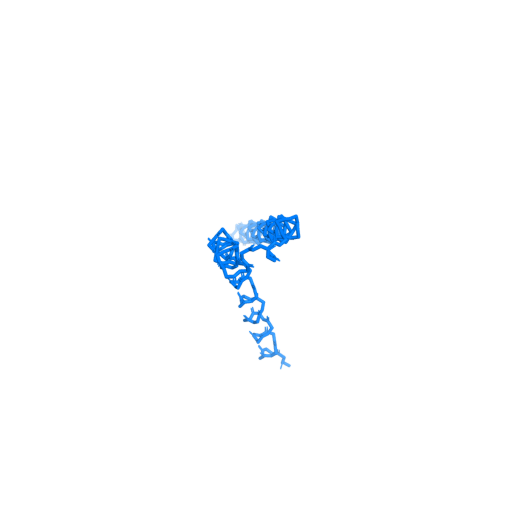. LEU A 1 89 ? 30.481 4.696 -39.382 1.00 51.34 89 LEU A C 1
ATOM 739 O O . LEU A 1 89 ? 31.349 4.712 -40.277 1.00 51.34 89 LEU A O 1
#

Organism: Solanum verrucosum (NCBI:txid315347)

Secondary structure (DSSP, 8-state):
--HHHHHHHHHHHHHHHHHHHHHHHTHHHHHHHHHHHHGGG--HHHHHHHHHHHHHHHHHHHHHHHHHHHHHHHHHHHHHHHHHHHTT-

pLDDT: mean 81.5, std 10.76, range [45.84, 93.81]

Radius of gyration: 21.51 Å; chains: 1; bounding box: 52×28×60 Å

Sequence (89 aa):
MNTEKDKTLEKSQQHLLRAAMLKKRYAHIIVKSQQQVLGDAYNEEEMKKKSAWWDKQLQEEKANSKRERDKDRKAARIAIQSSKRTVRL